Protein AF-A0A2E8WP45-F1 (afdb_monomer)

Sequence (157 aa):
MTPAIELLNQLGHSYDLRTFDHPANERNYAQAAATALNIPADQIFKTLLWRLNTGVQIVAIAAASEAINPKALAKLAAAKKAELLDAKKAESTTGYLIGGISPLAQKQRLPTFVSETVIRHSMIYVSAGRRGIEIGLEPNLLLELTEATLGAFTNPI

Secondary structure (DSSP, 8-state):
--HHHHHHHHHT---EEEE----TT---HHHHHHHHHT--TTTEEEEEEEEETTS-EEEEEEETTEEE-HHHHHHHTT-S-EEEPPHHHHHHHHSS-TT---SSS-SS---EEEEGGGGG-S-EEEEEEETTEEEEE-HHHHHHHHTPEEE--EEE-

Foldseek 3Di:
DALLVVVCVVVVHDWDKFFFDQDPPDQLLLVSCCVGVVHPQQQEKEWFWKAFPVRAIEIEIGGSQKDFAQCLVQVLVVGRGIGTDDQVVLCVQFVAHRSQRFLAPGPDQGAYEYEQSLQVDQWHWYHSRDRRMIIIDGSVVSCVRNVYDYDHGIDGD

Structure (mmCIF, N/CA/C/O backbone):
data_AF-A0A2E8WP45-F1
#
_entry.id   AF-A0A2E8WP45-F1
#
loop_
_atom_site.group_PDB
_atom_site.id
_atom_site.type_symbol
_atom_site.label_atom_id
_atom_site.label_alt_id
_atom_site.label_comp_id
_atom_site.label_asym_id
_atom_site.label_entity_id
_atom_site.label_seq_id
_atom_site.pdbx_PDB_ins_code
_atom_site.Cartn_x
_atom_site.Cartn_y
_atom_site.Cartn_z
_atom_site.occupancy
_atom_site.B_iso_or_equiv
_atom_site.auth_seq_id
_atom_site.auth_comp_id
_atom_site.auth_asym_id
_atom_site.auth_atom_id
_atom_site.pdbx_PDB_model_num
A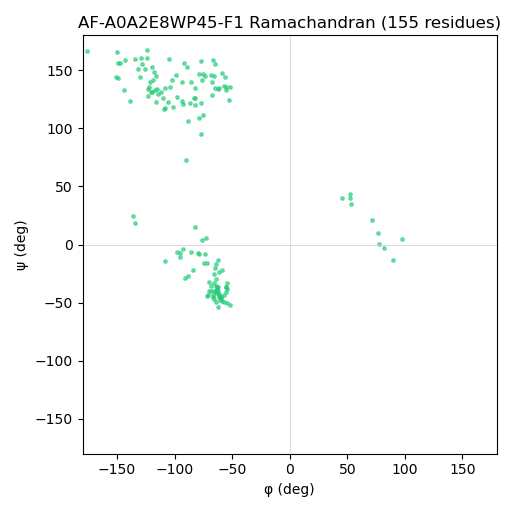TOM 1 N N . MET A 1 1 ? 9.296 -15.393 -9.377 1.00 82.44 1 MET A N 1
ATOM 2 C CA . MET A 1 1 ? 8.401 -14.242 -9.612 1.00 82.44 1 MET A CA 1
ATOM 3 C C . MET A 1 1 ? 7.735 -13.922 -8.271 1.00 82.44 1 MET A C 1
ATOM 5 O O . MET A 1 1 ? 7.905 -14.722 -7.359 1.00 82.44 1 MET A O 1
ATOM 9 N N . THR A 1 2 ? 7.146 -12.748 -8.049 1.00 97.06 2 THR A N 1
ATOM 10 C CA . THR A 1 2 ? 6.483 -12.447 -6.760 1.00 97.06 2 THR A CA 1
ATOM 11 C C . THR A 1 2 ? 4.997 -12.823 -6.825 1.00 97.06 2 THR A C 1
ATOM 13 O O . THR A 1 2 ? 4.439 -12.791 -7.924 1.00 97.06 2 THR A O 1
ATOM 16 N N . PRO A 1 3 ? 4.324 -13.100 -5.689 1.00 98.06 3 PRO A N 1
ATOM 17 C CA . PRO A 1 3 ? 2.893 -13.422 -5.687 1.00 98.06 3 PRO A CA 1
ATOM 18 C C . PRO A 1 3 ? 2.011 -12.349 -6.348 1.00 98.06 3 PRO A C 1
ATOM 20 O O . PRO A 1 3 ? 1.061 -12.682 -7.048 1.00 98.06 3 PRO A O 1
ATOM 23 N N . ALA A 1 4 ? 2.345 -11.062 -6.192 1.00 98.19 4 ALA A N 1
ATOM 24 C CA . ALA A 1 4 ? 1.629 -9.965 -6.850 1.00 98.19 4 ALA A CA 1
ATOM 25 C C . ALA A 1 4 ? 1.702 -10.044 -8.384 1.00 98.19 4 ALA A C 1
ATOM 27 O O . ALA A 1 4 ? 0.691 -9.893 -9.065 1.00 98.19 4 ALA A O 1
ATOM 28 N N . ILE A 1 5 ? 2.892 -10.317 -8.927 1.00 98.19 5 ILE A N 1
ATOM 29 C CA . ILE A 1 5 ? 3.092 -10.474 -10.371 1.00 98.19 5 ILE A CA 1
ATOM 30 C C . ILE A 1 5 ? 2.398 -11.752 -10.870 1.00 98.19 5 ILE A C 1
ATOM 32 O O . ILE A 1 5 ? 1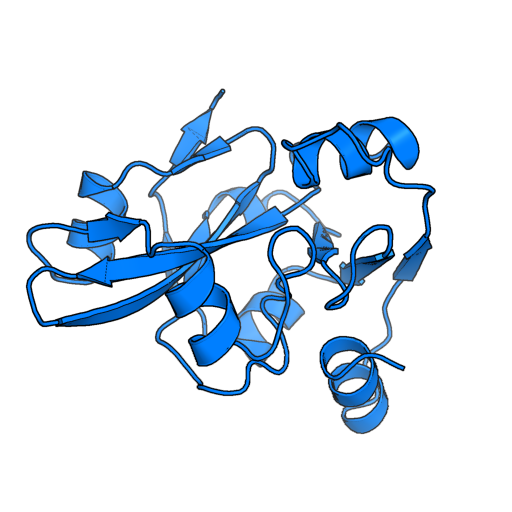.801 -11.763 -11.944 1.00 98.19 5 ILE A O 1
ATOM 36 N N . GLU A 1 6 ? 2.464 -12.840 -10.103 1.00 98.19 6 GLU A N 1
ATOM 37 C CA . GLU A 1 6 ? 1.791 -14.101 -10.436 1.00 98.19 6 GLU A CA 1
ATOM 38 C C . GLU A 1 6 ? 0.270 -13.932 -10.511 1.00 98.19 6 GLU A C 1
ATOM 40 O O . GLU A 1 6 ? -0.328 -14.406 -11.475 1.00 98.19 6 GLU A O 1
ATOM 45 N N . LEU A 1 7 ? -0.337 -13.189 -9.578 1.00 98.19 7 LEU A N 1
ATOM 46 C CA . LEU A 1 7 ? -1.767 -12.868 -9.601 1.00 98.19 7 LEU A CA 1
ATOM 47 C C . LEU A 1 7 ? -2.173 -12.151 -10.896 1.00 98.19 7 LEU A C 1
ATOM 49 O O . LEU A 1 7 ? -3.132 -12.557 -11.548 1.00 98.19 7 LEU A O 1
ATOM 53 N N . LEU A 1 8 ? -1.441 -11.107 -11.293 1.00 98.12 8 LEU A N 1
ATOM 54 C CA . LEU A 1 8 ? -1.769 -10.343 -12.504 1.00 98.12 8 LEU A CA 1
ATOM 55 C C . LEU A 1 8 ? -1.645 -11.194 -13.772 1.00 98.12 8 LEU A C 1
ATOM 57 O O . LEU A 1 8 ? -2.514 -11.128 -14.639 1.00 98.12 8 LEU A O 1
ATOM 61 N N . ASN A 1 9 ? -0.616 -12.043 -13.845 1.00 97.88 9 ASN A N 1
ATOM 62 C CA . ASN A 1 9 ? -0.450 -12.983 -14.953 1.00 97.88 9 ASN A CA 1
ATOM 63 C C . ASN A 1 9 ? -1.579 -14.019 -15.010 1.00 97.88 9 ASN A C 1
ATOM 65 O O . ASN A 1 9 ? -2.079 -14.313 -16.092 1.00 97.88 9 ASN A O 1
ATOM 69 N N . GLN A 1 10 ? -2.003 -14.557 -13.862 1.00 97.81 10 GLN A N 1
ATOM 70 C CA . GLN A 1 10 ? -3.113 -15.515 -13.783 1.00 97.81 10 GLN A CA 1
ATOM 71 C C . GLN A 1 10 ? -4.443 -14.910 -14.243 1.00 97.81 10 GLN A C 1
ATOM 73 O O . GLN A 1 10 ? -5.241 -15.601 -14.871 1.00 97.81 10 GLN A O 1
ATOM 78 N N . LEU A 1 11 ? -4.671 -13.630 -13.947 1.00 97.50 11 LEU A N 1
ATOM 79 C CA . LEU A 1 11 ? -5.880 -12.904 -14.340 1.00 97.50 11 LEU A CA 1
ATOM 80 C C . LEU A 1 11 ? -5.798 -12.301 -15.754 1.00 97.50 11 LEU A C 1
ATOM 82 O O . LEU A 1 11 ? -6.789 -11.778 -16.252 1.00 97.50 11 LEU A O 1
ATOM 86 N N . GLY A 1 12 ? -4.638 -12.375 -16.417 1.00 97.12 12 GLY A N 1
ATOM 87 C CA . GLY A 1 12 ? -4.446 -11.848 -17.770 1.00 97.12 12 GLY A CA 1
ATOM 88 C C . GLY A 1 12 ? -4.428 -10.319 -17.855 1.00 97.12 12 GLY A C 1
ATOM 89 O O . GLY A 1 12 ? -4.656 -9.765 -18.930 1.00 97.12 12 GLY A O 1
ATOM 90 N N . HIS A 1 13 ? -4.157 -9.623 -16.747 1.00 96.94 13 HIS A N 1
ATOM 91 C CA . HIS A 1 13 ? -4.046 -8.166 -16.747 1.00 96.94 13 HIS A CA 1
ATOM 92 C C . HIS A 1 13 ? -2.655 -7.720 -17.197 1.00 96.94 13 HIS A C 1
ATOM 94 O O . HIS A 1 13 ? -1.637 -8.227 -16.728 1.00 96.94 13 HIS A O 1
ATOM 100 N N . SER A 1 14 ? -2.611 -6.725 -18.081 1.00 94.12 14 SER A N 1
ATOM 101 C CA . SER A 1 14 ? -1.365 -6.037 -18.420 1.00 94.12 14 SER A CA 1
ATOM 102 C C . SER A 1 14 ? -0.926 -5.115 -17.284 1.00 94.12 14 SER A C 1
ATOM 104 O O . SER A 1 14 ? -1.753 -4.498 -16.615 1.00 94.12 14 SER A O 1
ATOM 106 N N . TYR A 1 15 ? 0.384 -5.015 -17.088 1.00 97.81 15 TYR A N 1
ATOM 107 C CA . TYR A 1 15 ? 1.010 -4.127 -16.117 1.00 97.81 15 TYR A CA 1
ATOM 108 C C . TYR A 1 15 ? 2.384 -3.684 -16.625 1.00 97.81 15 TYR A C 1
ATOM 110 O O . TYR A 1 15 ? 3.014 -4.372 -17.430 1.00 97.81 15 TYR A O 1
ATOM 118 N N . ASP A 1 16 ? 2.857 -2.541 -16.141 1.00 98.06 16 ASP A N 1
ATOM 119 C CA . ASP A 1 16 ? 4.212 -2.051 -16.397 1.00 98.06 16 ASP A CA 1
ATOM 120 C C . ASP A 1 16 ? 5.134 -2.497 -15.258 1.00 98.06 16 ASP A C 1
ATOM 122 O O . ASP A 1 16 ? 4.853 -2.228 -14.094 1.00 98.06 16 ASP A O 1
ATOM 126 N N . LEU A 1 17 ? 6.226 -3.201 -15.551 1.00 97.88 17 LEU A N 1
ATOM 127 C CA . LEU A 1 17 ? 7.160 -3.647 -14.518 1.00 97.88 17 LEU A CA 1
ATOM 128 C C . LEU A 1 17 ? 8.381 -2.732 -14.491 1.00 97.88 17 LEU A C 1
ATOM 130 O O . LEU A 1 17 ? 9.153 -2.681 -15.448 1.00 97.88 17 LEU A O 1
ATOM 134 N N . ARG A 1 18 ? 8.597 -2.057 -13.362 1.00 97.94 18 ARG A N 1
ATOM 135 C CA . ARG A 1 18 ? 9.737 -1.158 -13.166 1.00 97.94 18 ARG A CA 1
ATOM 136 C C . ARG A 1 18 ? 10.694 -1.729 -12.141 1.00 97.94 18 ARG A C 1
ATOM 138 O O . ARG A 1 18 ? 10.282 -2.122 -11.055 1.00 97.94 18 ARG A O 1
ATOM 145 N N . THR A 1 19 ? 11.978 -1.751 -12.478 1.00 97.06 19 THR A N 1
ATOM 146 C CA . THR A 1 19 ? 13.042 -2.236 -11.595 1.00 97.06 19 THR A CA 1
ATOM 147 C C . THR A 1 19 ? 14.071 -1.148 -11.345 1.00 97.06 19 THR A C 1
ATOM 149 O O . THR A 1 19 ? 14.448 -0.441 -12.278 1.00 97.06 19 THR A O 1
ATOM 152 N N . PHE A 1 20 ? 14.556 -1.047 -10.114 1.00 94.62 20 PHE A N 1
ATOM 153 C CA . PHE A 1 20 ? 15.602 -0.114 -9.717 1.00 94.62 20 PHE A CA 1
ATOM 154 C C . PHE A 1 20 ? 16.473 -0.701 -8.606 1.00 94.62 20 PHE A C 1
ATOM 156 O O . PHE A 1 20 ? 16.030 -1.548 -7.826 1.00 94.62 20 PHE A O 1
ATOM 163 N N . ASP A 1 21 ? 17.703 -0.208 -8.503 1.00 91.00 21 ASP A N 1
ATOM 164 C CA . ASP A 1 21 ? 18.597 -0.563 -7.408 1.00 91.00 21 ASP A CA 1
ATOM 165 C C . ASP A 1 21 ? 18.225 0.237 -6.157 1.00 91.00 21 ASP A C 1
ATOM 167 O O . ASP A 1 21 ? 18.430 1.449 -6.082 1.00 91.00 21 ASP A O 1
ATOM 171 N N . HIS A 1 22 ? 17.655 -0.443 -5.160 1.00 84.00 22 HIS A N 1
ATOM 172 C CA . HIS A 1 22 ? 17.314 0.181 -3.881 1.00 84.00 22 HIS A CA 1
ATOM 173 C C . HIS A 1 22 ? 18.549 0.247 -2.964 1.00 84.00 22 HIS A C 1
ATOM 175 O O . HIS A 1 22 ? 19.074 -0.810 -2.592 1.00 84.00 22 HIS A O 1
ATOM 181 N N . PRO A 1 23 ? 19.001 1.440 -2.529 1.00 80.56 23 PRO A N 1
ATOM 182 C CA . PRO A 1 23 ? 20.144 1.564 -1.628 1.00 80.56 23 PRO A CA 1
ATOM 183 C C . PRO A 1 23 ? 19.892 0.870 -0.283 1.00 80.56 23 PRO A C 1
ATOM 185 O O . PRO A 1 23 ? 18.852 1.060 0.347 1.00 80.56 23 PRO A O 1
ATOM 188 N N . ALA A 1 24 ? 20.865 0.099 0.210 1.00 77.06 24 ALA A N 1
ATOM 189 C CA . ALA A 1 24 ? 20.703 -0.707 1.428 1.00 77.06 24 ALA A CA 1
ATOM 190 C C . ALA A 1 24 ? 20.406 0.115 2.704 1.00 77.06 24 ALA A C 1
ATOM 192 O O . ALA A 1 24 ? 19.840 -0.414 3.662 1.00 77.06 24 ALA A O 1
ATOM 193 N N . ASN A 1 25 ? 20.790 1.393 2.729 1.00 82.75 25 ASN A N 1
ATOM 194 C CA . ASN A 1 25 ? 20.605 2.313 3.853 1.00 82.75 25 ASN A CA 1
ATOM 195 C C . ASN A 1 25 ? 19.342 3.188 3.750 1.00 82.75 25 ASN A C 1
ATOM 197 O O . ASN A 1 25 ? 19.013 3.866 4.723 1.00 82.75 25 ASN A O 1
ATOM 201 N N . GLU A 1 26 ? 18.623 3.161 2.626 1.00 85.94 26 GLU A N 1
ATOM 202 C CA . GLU A 1 26 ? 17.419 3.967 2.425 1.00 85.94 26 GLU A CA 1
ATOM 203 C C . GLU A 1 26 ? 16.190 3.274 3.032 1.00 85.94 26 GLU A C 1
ATOM 205 O O . GLU A 1 26 ? 15.893 2.113 2.735 1.00 85.94 26 GLU A O 1
ATOM 210 N N . ARG A 1 27 ? 15.473 3.991 3.903 1.00 84.62 27 ARG A N 1
ATOM 211 C CA . ARG A 1 27 ? 14.302 3.480 4.639 1.00 84.62 27 ARG A CA 1
ATOM 212 C C . ARG A 1 27 ? 12.986 4.072 4.143 1.00 84.62 27 ARG A C 1
ATOM 214 O O . ARG A 1 27 ? 11.930 3.525 4.460 1.00 84.62 27 ARG A O 1
ATOM 221 N N . ASN A 1 28 ? 13.027 5.146 3.356 1.00 88.00 28 ASN A N 1
ATOM 222 C CA . ASN A 1 28 ? 11.873 5.690 2.657 1.00 88.00 28 ASN A CA 1
ATOM 223 C C . ASN A 1 28 ? 11.747 5.048 1.267 1.00 88.00 28 ASN A C 1
ATOM 225 O O . ASN A 1 28 ? 12.031 5.660 0.243 1.00 88.00 28 ASN A O 1
ATOM 229 N N . TYR A 1 29 ? 11.325 3.782 1.247 1.00 91.94 29 TYR A N 1
ATOM 230 C CA . TYR A 1 29 ? 11.283 2.949 0.039 1.00 91.94 29 TYR A CA 1
ATOM 231 C C . TYR A 1 29 ? 10.477 3.560 -1.112 1.00 91.94 29 TYR A C 1
ATOM 233 O O . TYR A 1 29 ? 10.913 3.515 -2.255 1.00 91.94 29 TYR A O 1
ATOM 241 N N . ALA A 1 30 ? 9.331 4.172 -0.811 1.00 92.25 30 ALA A N 1
ATOM 242 C CA . ALA A 1 30 ? 8.478 4.768 -1.834 1.00 92.25 30 ALA A CA 1
ATOM 243 C C . ALA A 1 30 ? 9.118 6.023 -2.454 1.00 92.25 30 ALA A C 1
ATOM 245 O O . ALA A 1 30 ? 9.093 6.197 -3.669 1.00 92.25 30 ALA A O 1
ATOM 246 N N . GLN A 1 31 ? 9.762 6.866 -1.638 1.00 92.75 31 GLN A N 1
ATOM 247 C CA . GLN A 1 31 ? 10.509 8.015 -2.153 1.00 92.75 31 GLN A CA 1
ATOM 248 C C . GLN A 1 31 ? 11.760 7.581 -2.927 1.00 92.75 31 GLN A C 1
ATOM 250 O O . GLN A 1 31 ? 12.106 8.196 -3.931 1.00 92.75 31 GLN A O 1
ATOM 255 N N . ALA A 1 32 ? 12.422 6.509 -2.484 1.00 94.00 32 ALA A N 1
ATOM 256 C CA . ALA A 1 32 ? 13.554 5.921 -3.189 1.00 94.00 32 ALA A CA 1
ATOM 257 C C . ALA A 1 32 ? 13.152 5.440 -4.588 1.00 94.00 32 ALA A C 1
ATOM 259 O O . ALA A 1 32 ? 13.845 5.751 -5.554 1.00 94.00 32 ALA A O 1
ATOM 260 N N . ALA A 1 33 ? 12.009 4.753 -4.700 1.00 95.81 33 ALA A N 1
ATOM 261 C CA . ALA A 1 33 ? 11.446 4.321 -5.976 1.00 95.81 33 ALA A CA 1
ATOM 262 C C . ALA A 1 33 ? 11.137 5.513 -6.889 1.00 95.81 33 ALA A C 1
ATOM 264 O O . ALA A 1 33 ? 11.561 5.517 -8.042 1.00 95.81 33 ALA A O 1
ATOM 265 N N . ALA A 1 34 ? 10.468 6.548 -6.364 1.00 96.31 34 ALA A N 1
ATOM 266 C CA . ALA A 1 34 ? 10.153 7.766 -7.112 1.00 96.31 34 ALA A CA 1
ATOM 267 C C . ALA A 1 34 ? 11.415 8.399 -7.724 1.00 96.31 34 ALA A C 1
ATOM 269 O O . ALA A 1 34 ? 11.479 8.639 -8.930 1.00 96.31 34 ALA A O 1
ATOM 270 N N . THR A 1 35 ? 12.455 8.593 -6.907 1.00 95.44 35 THR A N 1
ATOM 271 C CA . THR A 1 35 ? 13.733 9.165 -7.347 1.00 95.44 35 THR A CA 1
ATOM 272 C C . THR A 1 35 ? 14.445 8.268 -8.359 1.00 95.44 35 THR A C 1
ATOM 274 O O . THR A 1 35 ? 14.866 8.744 -9.409 1.00 95.44 35 THR A O 1
ATOM 277 N N . ALA A 1 36 ? 14.585 6.973 -8.064 1.00 96.06 36 ALA A N 1
ATOM 278 C CA . ALA A 1 36 ? 15.369 6.056 -8.889 1.00 96.06 36 ALA A CA 1
ATOM 279 C C . ALA A 1 36 ? 14.717 5.767 -10.249 1.00 96.06 36 ALA A C 1
ATOM 281 O O . ALA A 1 36 ? 15.418 5.567 -11.239 1.00 96.06 36 ALA A O 1
ATOM 282 N N . LEU A 1 37 ? 13.384 5.759 -10.304 1.00 96.44 37 LEU A N 1
ATOM 283 C CA . LEU A 1 37 ? 12.619 5.503 -11.525 1.00 96.44 37 LEU A CA 1
ATOM 284 C C . LEU A 1 37 ? 12.252 6.781 -12.289 1.00 96.44 37 LEU A C 1
ATOM 286 O O . LEU A 1 37 ? 11.676 6.682 -13.371 1.00 96.44 37 LEU A O 1
ATOM 290 N N . ASN A 1 38 ? 12.574 7.962 -11.747 1.00 97.12 38 ASN A N 1
ATOM 291 C CA . ASN A 1 38 ? 12.133 9.258 -12.266 1.00 97.12 38 ASN A CA 1
ATOM 292 C C . ASN A 1 38 ? 10.602 9.318 -12.452 1.00 97.12 38 ASN A C 1
ATOM 294 O O . ASN A 1 38 ? 10.091 9.779 -13.474 1.00 97.12 38 ASN A O 1
ATOM 298 N N . ILE A 1 39 ? 9.874 8.804 -11.458 1.00 97.62 39 ILE A N 1
ATOM 299 C CA . ILE A 1 39 ? 8.412 8.808 -11.407 1.00 97.62 39 ILE A CA 1
ATOM 300 C C . ILE A 1 39 ? 7.980 9.815 -10.336 1.00 97.62 39 ILE A C 1
ATOM 302 O O . ILE A 1 39 ? 8.539 9.802 -9.235 1.00 97.62 39 ILE A O 1
ATOM 306 N N . PRO A 1 40 ? 6.990 10.681 -10.613 1.00 98.06 40 PRO A N 1
ATOM 307 C CA . PRO A 1 40 ? 6.436 11.579 -9.608 1.00 98.06 40 PRO A CA 1
ATOM 308 C C . PRO A 1 40 ? 6.014 10.842 -8.327 1.00 98.06 40 PRO A C 1
ATOM 310 O O . PRO A 1 40 ? 5.383 9.788 -8.372 1.00 98.06 40 PRO A O 1
ATOM 313 N N . ALA A 1 41 ? 6.358 11.393 -7.161 1.00 97.75 41 ALA A N 1
ATOM 314 C CA . ALA A 1 41 ? 6.078 10.754 -5.870 1.00 97.75 41 ALA A CA 1
ATOM 315 C C . ALA A 1 41 ? 4.572 10.617 -5.567 1.00 97.75 41 ALA A C 1
ATOM 317 O O . ALA A 1 41 ? 4.182 9.784 -4.750 1.00 97.75 41 ALA A O 1
ATOM 318 N N . ASP A 1 42 ? 3.724 11.408 -6.225 1.00 98.19 42 ASP A N 1
ATOM 319 C CA . ASP A 1 42 ? 2.268 11.271 -6.176 1.00 98.19 42 ASP A CA 1
ATOM 320 C C . ASP A 1 42 ? 1.743 10.070 -6.988 1.00 98.19 42 ASP A C 1
ATOM 322 O O . ASP A 1 42 ? 0.640 9.610 -6.724 1.00 98.19 42 ASP A O 1
ATOM 326 N N . GLN A 1 43 ? 2.546 9.494 -7.891 1.00 98.56 43 GLN A N 1
ATOM 327 C CA . GLN A 1 43 ? 2.223 8.269 -8.635 1.00 98.56 43 GLN A CA 1
ATOM 328 C C . GLN A 1 43 ? 2.779 6.986 -7.999 1.00 98.56 43 GLN A C 1
ATOM 330 O O . GLN A 1 43 ? 2.386 5.897 -8.413 1.00 98.56 43 GLN A O 1
ATOM 335 N N . ILE A 1 44 ? 3.666 7.071 -7.001 1.00 98.50 44 ILE A N 1
ATOM 336 C CA . ILE A 1 44 ? 4.135 5.903 -6.237 1.00 98.50 44 ILE A CA 1
ATOM 337 C C . ILE A 1 44 ? 3.250 5.727 -5.002 1.00 98.50 44 ILE A C 1
ATOM 339 O O . ILE A 1 44 ? 3.210 6.604 -4.149 1.00 98.50 44 ILE A O 1
ATOM 343 N N . PHE A 1 45 ? 2.591 4.583 -4.846 1.00 98.62 45 PHE A N 1
ATOM 344 C CA . PHE A 1 45 ? 1.669 4.301 -3.748 1.00 98.62 45 PHE A CA 1
ATOM 345 C C . PHE A 1 45 ? 2.253 3.270 -2.776 1.00 98.62 45 PHE A C 1
ATOM 347 O O . PHE A 1 45 ? 2.488 2.104 -3.103 1.00 98.62 45 PHE A O 1
ATOM 354 N N . LYS A 1 46 ? 2.469 3.700 -1.529 1.00 97.88 46 LYS A N 1
ATOM 355 C CA . LYS A 1 46 ? 2.979 2.860 -0.438 1.00 97.88 46 LYS A CA 1
ATOM 356 C C . LYS A 1 46 ? 1.846 2.113 0.255 1.00 97.88 46 LYS A C 1
ATOM 358 O O . LYS A 1 46 ? 0.792 2.680 0.531 1.00 97.88 46 LYS A O 1
ATOM 363 N N . THR A 1 47 ? 2.107 0.853 0.594 1.00 98.50 47 THR A N 1
ATOM 364 C CA . THR A 1 47 ? 1.167 -0.028 1.300 1.00 98.50 47 THR A CA 1
ATOM 365 C C . THR A 1 47 ? 1.600 -0.199 2.751 1.00 98.50 47 THR A C 1
ATOM 367 O O . THR A 1 47 ? 2.718 -0.638 3.023 1.00 98.50 47 THR A O 1
ATOM 370 N N . LEU A 1 48 ? 0.722 0.149 3.693 1.00 98.19 48 LEU A N 1
ATOM 371 C CA . LEU A 1 48 ? 0.987 0.103 5.131 1.00 98.19 48 LEU A CA 1
ATOM 372 C C . LEU A 1 48 ? -0.133 -0.636 5.862 1.00 98.19 48 LEU A C 1
ATOM 374 O O . LEU A 1 48 ? -1.302 -0.511 5.507 1.00 98.19 48 LEU A O 1
ATOM 378 N N . LEU A 1 49 ? 0.213 -1.380 6.913 1.00 98.50 49 LEU A N 1
ATOM 379 C CA . LEU A 1 49 ? -0.764 -2.102 7.723 1.00 98.50 49 LEU A CA 1
ATOM 380 C C . LEU A 1 49 ? -1.031 -1.365 9.027 1.00 98.50 49 LEU A C 1
ATOM 382 O O . LEU A 1 49 ? -0.115 -0.835 9.654 1.00 98.50 49 LEU A O 1
ATOM 386 N N . TRP A 1 50 ? -2.288 -1.379 9.453 1.00 98.69 50 TRP A N 1
ATOM 387 C CA . TRP A 1 50 ? -2.750 -0.715 10.664 1.00 98.69 50 TRP A CA 1
ATOM 388 C C . TRP A 1 50 ? -3.610 -1.657 11.497 1.00 98.69 50 TRP A C 1
ATOM 390 O O . TRP A 1 50 ? -4.275 -2.544 10.968 1.00 98.69 50 TRP A O 1
ATOM 400 N N . ARG A 1 51 ? -3.609 -1.465 12.814 1.00 98.56 51 ARG A N 1
ATOM 401 C CA . ARG A 1 51 ? -4.511 -2.123 13.757 1.00 98.56 51 ARG A CA 1
ATOM 402 C C . ARG A 1 51 ? -5.492 -1.099 14.295 1.00 98.56 51 ARG A C 1
ATOM 404 O O . ARG A 1 51 ? -5.095 -0.069 14.837 1.00 98.56 51 ARG A O 1
ATOM 411 N N . LEU A 1 52 ? -6.773 -1.406 14.174 1.00 98.62 52 LEU A N 1
ATOM 412 C CA . LEU A 1 52 ? -7.846 -0.632 14.775 1.00 98.62 52 LEU A CA 1
ATOM 413 C C . LEU A 1 52 ? -7.950 -0.936 16.272 1.00 98.62 52 LEU A C 1
ATOM 415 O O . LEU A 1 52 ? -7.571 -2.015 16.730 1.00 98.62 52 LEU A O 1
ATOM 419 N N . ASN A 1 53 ? -8.542 -0.028 17.049 1.00 97.81 53 ASN A N 1
ATOM 420 C CA . ASN A 1 53 ? -8.814 -0.274 18.472 1.00 97.81 53 ASN A CA 1
ATOM 421 C C . ASN A 1 53 ? -9.770 -1.455 18.729 1.00 97.81 53 ASN A C 1
ATOM 423 O O . ASN A 1 53 ? -9.895 -1.891 19.867 1.00 97.81 53 ASN A O 1
ATOM 427 N N . THR A 1 54 ? -10.455 -1.951 17.698 1.00 96.75 54 THR A N 1
ATOM 428 C CA . THR A 1 54 ? -11.282 -3.166 17.741 1.00 96.75 54 THR A CA 1
ATOM 429 C C . THR A 1 54 ? -10.457 -4.454 17.631 1.00 96.75 54 THR A C 1
ATOM 431 O O . THR A 1 54 ? -11.007 -5.540 17.763 1.00 96.75 54 THR A O 1
ATOM 434 N N . GLY A 1 55 ? -9.149 -4.354 17.366 1.00 96.81 55 GLY A N 1
ATOM 435 C CA . GLY A 1 55 ? -8.255 -5.485 17.100 1.00 96.81 55 GLY A CA 1
ATOM 436 C C . GLY A 1 55 ? -8.157 -5.871 15.621 1.00 96.81 55 GLY A C 1
ATOM 437 O O . GLY A 1 55 ? -7.225 -6.583 15.247 1.00 96.81 55 GLY A O 1
ATOM 438 N N . VAL A 1 56 ? -9.057 -5.362 14.773 1.00 98.00 56 VAL A N 1
ATOM 439 C CA . VAL A 1 56 ? -9.057 -5.608 13.323 1.00 98.00 56 VAL A CA 1
ATOM 440 C C . VAL A 1 56 ? -7.803 -5.011 12.682 1.00 98.00 56 VAL A C 1
ATOM 442 O O . VAL A 1 56 ? -7.428 -3.875 12.975 1.00 98.00 56 VAL A O 1
ATOM 445 N N . GLN A 1 57 ? -7.159 -5.779 11.803 1.00 98.56 57 GLN A N 1
ATOM 446 C CA . GLN A 1 57 ? -6.054 -5.306 10.970 1.00 98.56 57 GLN A CA 1
ATOM 447 C C . GLN A 1 57 ? -6.588 -4.845 9.617 1.00 98.56 57 GLN A C 1
ATOM 449 O O . GLN A 1 57 ? -7.471 -5.490 9.058 1.00 98.56 57 GLN A O 1
ATOM 454 N N . ILE A 1 58 ? -6.051 -3.745 9.101 1.00 98.81 58 ILE A N 1
ATOM 455 C CA . ILE A 1 58 ? -6.439 -3.155 7.819 1.00 98.81 58 ILE A CA 1
ATOM 456 C C . ILE A 1 58 ? -5.197 -2.783 7.009 1.00 98.81 58 ILE A C 1
ATOM 458 O O . ILE A 1 58 ? -4.111 -2.595 7.568 1.00 98.81 58 ILE A O 1
ATOM 462 N N . VAL A 1 59 ? -5.373 -2.634 5.701 1.00 98.88 59 VAL A N 1
ATOM 463 C CA . VAL A 1 59 ? -4.370 -2.086 4.784 1.00 98.88 59 VAL A CA 1
ATOM 464 C C . VAL A 1 59 ? -4.762 -0.655 4.436 1.00 98.88 59 VAL A C 1
ATOM 466 O O . VAL A 1 59 ? -5.924 -0.378 4.154 1.00 98.88 59 VAL A O 1
ATOM 469 N N . ALA A 1 60 ? -3.794 0.253 4.443 1.00 98.81 60 ALA A N 1
ATOM 470 C CA . ALA A 1 60 ? -3.948 1.611 3.948 1.00 98.81 60 ALA A CA 1
ATOM 471 C C . ALA A 1 60 ? -2.905 1.878 2.858 1.00 98.81 60 ALA A C 1
ATOM 473 O O . ALA A 1 60 ? -1.707 1.658 3.065 1.00 98.81 60 ALA A O 1
ATOM 474 N N . ILE A 1 61 ? -3.378 2.346 1.708 1.00 98.81 61 ILE A N 1
ATOM 475 C CA . ILE A 1 61 ? -2.587 2.617 0.511 1.00 98.81 61 ILE A CA 1
ATOM 476 C C . ILE A 1 61 ? -2.668 4.117 0.231 1.00 98.81 61 ILE A C 1
ATOM 478 O O . ILE A 1 61 ? -3.759 4.665 0.100 1.00 98.81 61 ILE A O 1
ATOM 482 N N . ALA A 1 62 ? -1.524 4.789 0.171 1.00 98.69 62 ALA A N 1
ATOM 483 C CA . ALA A 1 62 ? -1.433 6.238 -0.021 1.00 98.69 62 ALA A CA 1
ATOM 484 C C . ALA A 1 62 ? -0.231 6.584 -0.897 1.00 98.69 62 ALA A C 1
ATOM 486 O O . ALA A 1 62 ? 0.706 5.788 -0.977 1.00 98.69 62 ALA A O 1
ATOM 487 N N . ALA A 1 63 ? -0.222 7.759 -1.519 1.00 98.50 63 ALA A N 1
ATOM 488 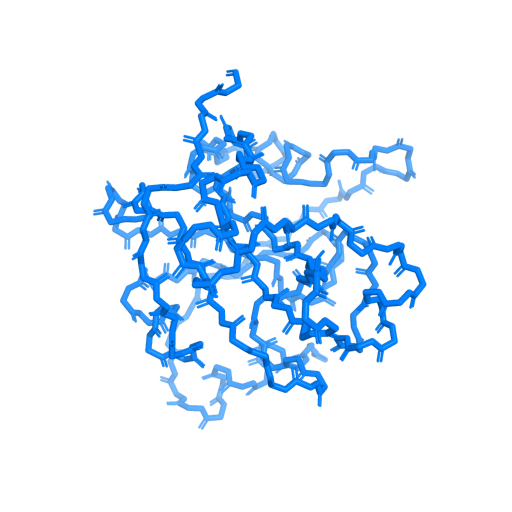C CA . ALA A 1 63 ? 0.911 8.172 -2.335 1.00 98.50 63 ALA A CA 1
ATOM 489 C C . ALA A 1 63 ? 2.178 8.398 -1.482 1.00 98.50 63 ALA A C 1
ATOM 491 O O . ALA A 1 63 ? 2.130 8.611 -0.262 1.00 98.50 63 ALA A O 1
ATOM 492 N N . ALA A 1 64 ? 3.356 8.345 -2.102 1.00 97.50 64 ALA A N 1
ATOM 493 C CA . ALA A 1 64 ? 4.628 8.547 -1.420 1.00 97.50 64 ALA A CA 1
ATOM 494 C C . ALA A 1 64 ? 4.718 9.974 -0.866 1.00 97.50 64 ALA A C 1
ATOM 496 O O . ALA A 1 64 ? 5.183 10.140 0.264 1.00 97.50 64 ALA A O 1
ATOM 497 N N . SER A 1 65 ? 4.158 10.940 -1.604 1.00 97.69 65 SER A N 1
ATOM 498 C CA . SER A 1 65 ? 3.995 12.358 -1.251 1.00 97.69 65 SER A CA 1
ATOM 499 C C . SER A 1 65 ? 2.917 12.648 -0.194 1.00 97.69 65 SER A C 1
ATOM 501 O O . SER A 1 65 ? 2.646 13.808 0.106 1.00 97.69 65 SER A O 1
ATOM 503 N N . GLU A 1 66 ? 2.297 11.622 0.394 1.00 97.88 66 GLU A N 1
ATOM 504 C CA . GLU A 1 66 ? 1.224 11.772 1.376 1.00 97.88 66 GLU A CA 1
ATOM 505 C C . GLU A 1 66 ? 1.572 11.167 2.739 1.00 97.88 66 GLU A C 1
ATOM 507 O O . GLU A 1 66 ? 2.140 10.077 2.852 1.00 97.88 66 GLU A O 1
ATOM 512 N N . ALA A 1 67 ? 1.156 11.833 3.811 1.00 97.94 67 ALA A N 1
ATOM 513 C CA . ALA A 1 67 ? 1.144 11.298 5.162 1.00 97.94 67 ALA A CA 1
ATOM 514 C C . ALA A 1 67 ? -0.262 10.791 5.500 1.00 97.94 67 ALA A C 1
ATOM 516 O O . ALA A 1 67 ? -1.242 11.529 5.407 1.00 97.94 67 ALA A O 1
ATOM 517 N N . ILE A 1 68 ? -0.370 9.537 5.944 1.00 98.50 68 ILE A N 1
ATOM 518 C CA . ILE A 1 68 ? -1.640 8.979 6.426 1.00 98.50 68 ILE A CA 1
ATOM 519 C C . ILE A 1 68 ? -2.035 9.677 7.730 1.00 98.50 68 ILE A C 1
ATOM 521 O O . ILE A 1 68 ? -1.254 9.717 8.680 1.00 98.50 68 ILE A O 1
ATOM 525 N N . ASN A 1 69 ? -3.267 10.178 7.792 1.00 98.62 69 ASN A N 1
ATOM 526 C CA . ASN A 1 69 ? -3.906 10.709 8.988 1.00 98.62 69 ASN A CA 1
ATOM 527 C C . ASN A 1 69 ? -4.612 9.563 9.745 1.00 98.62 69 ASN A C 1
ATOM 529 O O . ASN A 1 69 ? -5.691 9.126 9.331 1.00 98.62 69 ASN A O 1
ATOM 533 N N . PRO A 1 70 ? -4.077 9.095 10.892 1.00 98.44 70 PRO A N 1
ATOM 534 C CA . PRO A 1 70 ? -4.617 7.922 11.583 1.00 98.44 70 PRO A CA 1
ATOM 535 C C . PRO A 1 70 ? -6.042 8.121 12.105 1.00 98.44 70 PRO A C 1
ATOM 537 O O . PRO A 1 70 ? -6.807 7.164 12.202 1.00 98.44 70 PRO A O 1
ATOM 540 N N . LYS A 1 71 ? -6.417 9.362 12.449 1.00 98.50 71 LYS A N 1
ATOM 541 C CA . LYS A 1 71 ? -7.772 9.683 12.918 1.00 98.50 71 LYS A CA 1
ATOM 542 C C . LYS A 1 71 ? -8.777 9.594 11.773 1.00 98.50 71 LYS A C 1
ATOM 544 O O . LYS A 1 71 ? -9.856 9.038 11.960 1.00 98.50 71 LYS A O 1
ATOM 549 N N . ALA A 1 72 ? -8.419 10.120 10.601 1.00 98.69 72 ALA A N 1
ATOM 550 C CA . ALA A 1 72 ? -9.262 10.046 9.411 1.00 98.69 72 ALA A CA 1
ATOM 551 C C . ALA A 1 72 ? -9.405 8.599 8.916 1.00 98.69 72 ALA A C 1
ATOM 553 O O . ALA A 1 72 ? -10.525 8.155 8.680 1.00 98.69 72 ALA A O 1
ATOM 554 N N . LEU A 1 73 ? -8.305 7.836 8.879 1.00 98.81 73 LEU A N 1
ATOM 555 C CA . LEU A 1 73 ? -8.324 6.413 8.531 1.00 98.81 73 LEU A CA 1
ATOM 556 C C . LEU A 1 73 ? -9.197 5.603 9.500 1.00 98.81 73 LEU A C 1
ATOM 558 O O . LEU A 1 73 ? -10.035 4.820 9.064 1.00 98.81 73 LEU A O 1
ATOM 562 N N . ALA A 1 74 ? -9.054 5.820 10.813 1.00 98.69 74 ALA A N 1
ATOM 563 C CA . ALA A 1 74 ? -9.892 5.150 11.807 1.00 98.69 74 ALA A CA 1
ATOM 564 C C . ALA A 1 74 ? -11.378 5.472 11.608 1.00 98.69 74 ALA A C 1
ATOM 566 O O . ALA A 1 74 ? -12.199 4.560 11.619 1.00 98.69 74 ALA A O 1
ATOM 567 N N . LYS A 1 75 ? -11.717 6.748 11.378 1.00 98.50 75 LYS A N 1
ATOM 568 C CA . LYS A 1 75 ? -13.094 7.178 11.112 1.00 98.50 75 LYS A CA 1
ATOM 569 C C . LYS A 1 75 ? -13.661 6.504 9.860 1.00 98.50 75 LYS A C 1
ATOM 571 O O . LYS A 1 75 ? -14.789 6.021 9.910 1.00 98.50 75 LYS A O 1
ATOM 576 N N . LEU A 1 76 ? -12.886 6.454 8.774 1.00 98.38 76 LEU A N 1
ATOM 577 C CA . LEU A 1 76 ? -13.275 5.788 7.529 1.00 98.38 76 LEU A CA 1
ATOM 578 C C . LEU A 1 76 ? -13.498 4.283 7.739 1.00 98.38 76 LEU A C 1
ATOM 580 O O . LEU A 1 76 ? -14.444 3.719 7.205 1.00 98.38 76 LEU A O 1
ATOM 584 N N . ALA A 1 77 ? -12.689 3.659 8.595 1.00 98.25 77 ALA A N 1
ATOM 585 C CA . ALA A 1 77 ? -12.820 2.261 8.993 1.00 98.25 77 ALA A CA 1
ATOM 586 C C . ALA A 1 77 ? -13.852 2.013 10.119 1.00 98.25 77 ALA A C 1
ATOM 588 O O . ALA A 1 77 ? -13.822 0.958 10.752 1.00 98.25 77 ALA A O 1
ATOM 589 N N . ALA A 1 78 ? -14.733 2.980 10.410 1.00 97.94 78 ALA A N 1
ATOM 590 C CA . ALA A 1 78 ? -15.743 2.911 11.475 1.00 97.94 78 ALA A CA 1
ATOM 591 C C . ALA A 1 78 ? -15.175 2.557 12.872 1.00 97.94 78 ALA A C 1
ATOM 593 O O . ALA A 1 78 ? -15.817 1.895 13.689 1.00 97.94 78 ALA A O 1
ATOM 594 N N . ALA A 1 79 ? -13.963 3.029 13.165 1.00 98.44 79 ALA A N 1
ATOM 595 C CA . ALA A 1 79 ? -13.236 2.808 14.408 1.00 98.44 79 ALA A CA 1
ATOM 596 C C . ALA A 1 79 ? -12.835 4.130 15.085 1.00 98.44 79 ALA A C 1
ATOM 598 O O . ALA A 1 79 ? -12.911 5.218 14.515 1.00 98.44 79 ALA A O 1
ATOM 599 N N . LYS A 1 80 ? -12.391 4.045 16.345 1.00 98.06 80 LYS A N 1
ATOM 600 C CA . LYS A 1 80 ? -11.995 5.220 17.145 1.00 98.06 80 LYS A CA 1
ATOM 601 C C . LYS A 1 80 ? -10.509 5.550 17.018 1.00 98.06 80 LYS A C 1
ATOM 603 O O . LYS A 1 80 ? -10.123 6.702 17.196 1.00 98.06 80 LYS A O 1
ATOM 608 N N . LYS A 1 81 ? -9.667 4.547 16.758 1.00 98.38 81 LYS A N 1
ATOM 609 C CA . LYS A 1 81 ? -8.211 4.700 16.647 1.00 98.38 81 LYS A CA 1
ATOM 610 C C . LYS A 1 81 ? -7.648 3.685 15.658 1.00 98.38 81 LYS A C 1
ATOM 612 O O . LYS A 1 81 ? -8.101 2.543 15.645 1.00 98.38 81 LYS A O 1
ATOM 617 N N . ALA A 1 82 ? -6.640 4.105 14.900 1.00 98.62 82 ALA A N 1
ATOM 618 C CA . ALA A 1 82 ? -5.796 3.259 14.069 1.00 98.62 82 ALA A CA 1
ATOM 619 C C . ALA A 1 82 ? -4.334 3.464 14.491 1.00 98.62 82 ALA A C 1
ATOM 621 O O . ALA A 1 82 ? -3.888 4.598 14.676 1.00 98.62 82 ALA A O 1
ATOM 622 N N . GLU A 1 83 ? -3.601 2.371 14.660 1.00 98.56 83 GLU A N 1
ATOM 623 C CA . GLU A 1 83 ? -2.179 2.357 15.008 1.00 98.56 83 GLU A CA 1
ATOM 624 C C . GLU A 1 83 ? -1.403 1.604 13.933 1.00 98.56 83 GLU A C 1
ATOM 626 O O . GLU A 1 83 ? -1.843 0.541 13.499 1.00 98.56 83 GLU A O 1
ATOM 631 N N . LEU A 1 84 ? -0.261 2.136 13.499 1.00 98.25 84 LEU A N 1
ATOM 632 C CA . LEU A 1 84 ? 0.579 1.461 12.514 1.00 98.25 84 LEU A CA 1
ATOM 633 C C . LEU A 1 84 ? 1.063 0.118 13.087 1.00 98.25 84 LEU A C 1
ATOM 635 O O . LEU A 1 84 ? 1.493 0.054 14.241 1.00 98.25 84 LEU A O 1
ATOM 639 N N . LEU A 1 85 ? 0.981 -0.951 12.293 1.00 97.50 85 LEU A N 1
ATOM 640 C CA . LEU A 1 85 ? 1.534 -2.247 12.680 1.00 97.50 85 LEU A CA 1
ATOM 641 C C . LEU A 1 85 ? 3.056 -2.167 12.784 1.00 97.50 85 LEU A C 1
ATOM 643 O O . LEU A 1 85 ? 3.718 -1.505 11.984 1.00 97.50 85 LEU A O 1
ATOM 647 N N . ASP A 1 86 ? 3.620 -2.912 13.733 1.00 96.81 86 ASP A N 1
ATOM 648 C CA . ASP A 1 86 ? 5.057 -3.133 13.757 1.00 96.81 86 ASP A CA 1
ATOM 649 C C . ASP A 1 86 ? 5.509 -3.940 12.529 1.00 96.81 86 ASP A C 1
ATOM 651 O O . ASP A 1 86 ? 4.745 -4.712 11.940 1.00 96.81 86 ASP A O 1
ATOM 655 N N . ALA A 1 87 ? 6.780 -3.767 12.163 1.00 95.19 87 ALA A N 1
ATOM 656 C CA . ALA A 1 87 ? 7.379 -4.394 10.992 1.00 95.19 87 ALA A CA 1
ATOM 657 C C . ALA A 1 87 ? 7.168 -5.915 10.959 1.00 95.19 87 ALA A C 1
ATOM 659 O O . ALA A 1 87 ? 6.644 -6.439 9.982 1.00 95.19 87 ALA A O 1
ATOM 660 N N . LYS A 1 88 ? 7.505 -6.625 12.043 1.00 97.12 88 LYS A N 1
ATOM 661 C CA . LYS A 1 88 ? 7.422 -8.093 12.086 1.00 97.12 88 LYS A CA 1
ATOM 662 C C . LYS A 1 88 ? 5.985 -8.574 11.911 1.00 97.12 88 LYS A C 1
ATOM 664 O O . LYS A 1 88 ? 5.733 -9.561 11.216 1.00 97.12 88 LYS A O 1
ATOM 669 N N . LYS A 1 89 ? 5.022 -7.882 12.526 1.00 97.44 89 LYS A N 1
ATOM 670 C CA . LYS A 1 89 ? 3.611 -8.218 12.369 1.00 97.44 89 LYS A CA 1
ATOM 671 C C . LYS A 1 89 ? 3.141 -7.956 10.943 1.00 97.44 89 LYS A C 1
ATOM 673 O O . LYS A 1 89 ? 2.513 -8.844 10.378 1.00 97.44 89 LYS A O 1
ATOM 678 N N . ALA A 1 90 ? 3.491 -6.816 10.348 1.00 97.88 90 ALA A N 1
ATOM 679 C CA . ALA A 1 90 ? 3.162 -6.519 8.956 1.00 97.88 90 ALA A CA 1
ATOM 680 C C . ALA A 1 90 ? 3.714 -7.591 8.000 1.00 97.88 90 ALA A C 1
ATOM 682 O O . ALA A 1 90 ? 2.986 -8.081 7.138 1.00 97.88 90 ALA A O 1
ATOM 683 N N . GLU A 1 91 ? 4.958 -8.028 8.203 1.00 98.12 91 GLU A N 1
ATOM 684 C CA . GLU A 1 91 ? 5.574 -9.066 7.372 1.00 98.12 91 GLU A CA 1
ATOM 685 C C . GLU A 1 91 ? 4.879 -10.421 7.529 1.00 98.12 91 GLU A C 1
ATOM 687 O O . GLU A 1 91 ? 4.507 -11.059 6.547 1.00 98.12 91 GLU A O 1
ATOM 692 N N . SER A 1 92 ? 4.618 -10.848 8.768 1.00 97.88 92 SER A N 1
ATOM 693 C CA . SER A 1 92 ? 3.929 -12.121 9.025 1.00 97.88 92 SER A CA 1
ATOM 694 C C . SER A 1 92 ? 2.474 -12.141 8.536 1.00 97.88 92 SER A C 1
ATOM 696 O O . SER A 1 92 ? 1.990 -13.191 8.104 1.00 97.88 92 SER A O 1
ATOM 698 N N . THR A 1 93 ? 1.779 -10.999 8.588 1.00 97.69 93 THR A N 1
ATOM 699 C CA . THR A 1 93 ? 0.403 -10.854 8.100 1.00 97.69 93 THR A CA 1
ATOM 700 C C . THR A 1 93 ? 0.353 -10.886 6.572 1.00 97.69 93 THR A C 1
ATOM 702 O O . THR A 1 93 ? -0.489 -11.579 6.005 1.00 97.69 93 THR A O 1
ATOM 705 N N . THR A 1 94 ? 1.263 -10.175 5.901 1.00 98.25 94 THR A N 1
ATOM 706 C CA . THR A 1 94 ? 1.235 -10.028 4.437 1.00 98.25 94 THR A CA 1
ATOM 707 C C . THR A 1 94 ? 1.974 -11.125 3.685 1.00 98.25 94 THR A C 1
ATOM 709 O O . THR A 1 94 ? 1.632 -11.403 2.541 1.00 98.25 94 THR A O 1
ATOM 712 N N . GLY A 1 95 ? 2.979 -11.751 4.296 1.00 97.88 95 GLY A N 1
ATOM 713 C CA . GLY A 1 95 ? 3.931 -12.618 3.601 1.00 97.88 95 GLY A CA 1
ATOM 714 C C . GLY A 1 95 ? 5.011 -11.862 2.815 1.00 97.88 95 GLY A C 1
ATOM 715 O O . GLY A 1 95 ? 5.867 -12.504 2.211 1.00 97.88 95 GLY A O 1
ATOM 716 N N . TYR A 1 96 ? 5.005 -10.526 2.840 1.00 98.12 96 TYR A N 1
ATOM 717 C CA . TYR A 1 96 ? 6.016 -9.675 2.211 1.00 98.12 96 TYR A CA 1
ATOM 718 C C . TYR A 1 96 ? 6.966 -9.074 3.244 1.00 98.12 96 TYR A C 1
ATOM 720 O O . TYR A 1 96 ? 6.629 -8.972 4.416 1.00 98.12 96 TYR A O 1
ATOM 728 N N . LEU A 1 97 ? 8.147 -8.632 2.810 1.00 96.25 97 LEU A N 1
ATOM 729 C CA . LEU A 1 97 ? 9.100 -7.927 3.671 1.00 96.25 97 LEU A CA 1
ATOM 730 C C . LEU A 1 97 ? 8.855 -6.414 3.659 1.00 96.25 97 LEU A C 1
ATOM 732 O O . LEU A 1 97 ? 8.414 -5.856 2.651 1.00 96.25 97 LEU A O 1
ATOM 736 N N . ILE A 1 98 ? 9.216 -5.721 4.743 1.00 94.44 98 ILE A N 1
ATOM 737 C CA . ILE A 1 98 ? 9.164 -4.253 4.800 1.00 94.44 98 ILE A CA 1
ATOM 738 C C . ILE A 1 98 ? 9.964 -3.638 3.648 1.00 94.44 98 ILE A C 1
ATOM 740 O O . ILE A 1 98 ? 11.080 -4.065 3.340 1.00 94.44 98 ILE A O 1
ATOM 744 N N . GLY A 1 99 ? 9.382 -2.620 3.012 1.00 90.50 99 GLY A N 1
ATOM 745 C CA . GLY A 1 99 ? 9.920 -1.987 1.806 1.00 90.50 99 GLY A CA 1
ATOM 746 C C . GLY A 1 99 ? 9.606 -2.722 0.505 1.00 90.50 99 GLY A C 1
ATOM 747 O O . GLY A 1 99 ? 9.968 -2.243 -0.560 1.00 90.50 99 GLY A O 1
ATOM 748 N N . GLY A 1 100 ? 8.938 -3.872 0.586 1.00 95.38 100 GLY A N 1
ATOM 749 C CA . GLY A 1 100 ? 8.432 -4.620 -0.559 1.00 95.38 100 GLY A CA 1
ATOM 750 C C . GLY A 1 100 ? 7.013 -5.134 -0.334 1.00 95.38 100 GLY A C 1
ATOM 751 O O . GLY A 1 100 ? 6.658 -6.162 -0.892 1.00 95.38 100 GLY A O 1
ATOM 752 N N . ILE A 1 101 ? 6.222 -4.497 0.537 1.00 98.25 101 ILE A N 1
ATOM 753 C CA . ILE A 1 101 ? 4.841 -4.922 0.782 1.00 98.25 101 ILE A CA 1
ATOM 754 C C . ILE A 1 101 ? 3.986 -4.490 -0.404 1.00 98.25 101 ILE A C 1
ATOM 756 O O . ILE A 1 101 ? 3.747 -3.298 -0.597 1.00 98.25 101 ILE A O 1
ATOM 760 N N . SER A 1 102 ? 3.515 -5.470 -1.173 1.00 98.50 102 SER A N 1
ATOM 761 C CA . SER A 1 102 ? 2.523 -5.243 -2.220 1.00 98.50 102 SER A CA 1
ATOM 762 C C . SER A 1 102 ? 1.118 -5.129 -1.620 1.00 98.50 102 SER A C 1
ATOM 764 O O . SER A 1 102 ? 0.818 -5.827 -0.642 1.00 98.50 102 SER A O 1
ATOM 766 N N . PRO A 1 103 ? 0.222 -4.314 -2.203 1.00 98.38 103 PRO A N 1
ATOM 767 C CA . PRO A 1 103 ? -1.202 -4.391 -1.889 1.00 98.38 103 PRO A CA 1
ATOM 768 C C . PRO A 1 103 ? -1.862 -5.645 -2.481 1.00 98.38 103 PRO A C 1
ATOM 770 O O . PRO A 1 103 ? -2.946 -6.028 -2.050 1.00 98.38 103 PRO A O 1
ATOM 773 N N . LEU A 1 104 ? -1.207 -6.307 -3.439 1.00 98.50 104 LEU A N 1
ATOM 774 C CA . LEU A 1 104 ? -1.734 -7.464 -4.153 1.00 98.50 104 LEU A CA 1
ATOM 775 C C . LEU A 1 104 ? -1.203 -8.780 -3.576 1.00 98.50 104 LEU A C 1
ATOM 777 O O . LEU A 1 104 ? -0.047 -8.880 -3.156 1.00 98.50 104 LEU A O 1
ATOM 781 N N . ALA A 1 105 ? -2.046 -9.815 -3.610 1.00 97.94 105 ALA A N 1
ATOM 782 C CA . ALA A 1 105 ? -1.695 -11.188 -3.235 1.00 97.94 105 ALA A CA 1
ATOM 783 C C . ALA A 1 105 ? -1.046 -11.322 -1.838 1.00 97.94 105 ALA A C 1
ATOM 785 O O . ALA A 1 105 ? -0.096 -12.081 -1.645 1.00 97.94 105 ALA A O 1
ATOM 786 N N . GLN A 1 106 ? -1.543 -10.568 -0.852 1.00 98.12 106 GLN A N 1
ATOM 787 C CA . GLN A 1 106 ? -1.126 -10.731 0.541 1.00 98.12 106 GLN A CA 1
ATOM 788 C C . GLN A 1 106 ? -1.626 -12.069 1.105 1.00 98.12 106 GLN A C 1
ATOM 790 O O . GLN A 1 106 ? -2.732 -12.513 0.798 1.00 98.12 106 GLN A O 1
ATOM 795 N N . LYS A 1 107 ? -0.834 -12.688 1.988 1.00 97.56 107 LYS A N 1
ATOM 796 C CA . LYS A 1 107 ? -1.161 -13.967 2.643 1.00 97.56 107 LYS A CA 1
ATOM 797 C C . LYS A 1 107 ? -2.503 -13.935 3.382 1.00 97.56 107 LYS A C 1
ATOM 799 O O . LYS A 1 107 ? -3.200 -14.945 3.425 1.00 97.56 107 LYS A O 1
ATOM 804 N N . GLN A 1 108 ? -2.841 -12.803 3.995 1.00 96.56 108 GLN A N 1
ATOM 805 C CA . GLN A 1 108 ? -4.143 -12.564 4.609 1.00 96.56 108 GLN A CA 1
ATOM 806 C C . GLN A 1 108 ? -4.858 -11.456 3.850 1.00 96.56 108 GLN A C 1
ATOM 808 O O . GLN A 1 108 ? -4.301 -10.376 3.658 1.00 96.56 108 GLN A O 1
ATOM 813 N N . ARG A 1 109 ? -6.108 -11.711 3.462 1.00 95.50 109 ARG A N 1
ATOM 814 C CA . ARG A 1 109 ? -6.972 -10.683 2.892 1.00 95.50 109 ARG A CA 1
ATOM 815 C C . ARG A 1 109 ? -7.497 -9.791 4.012 1.00 95.50 109 ARG A C 1
ATOM 817 O O . ARG A 1 109 ? -8.136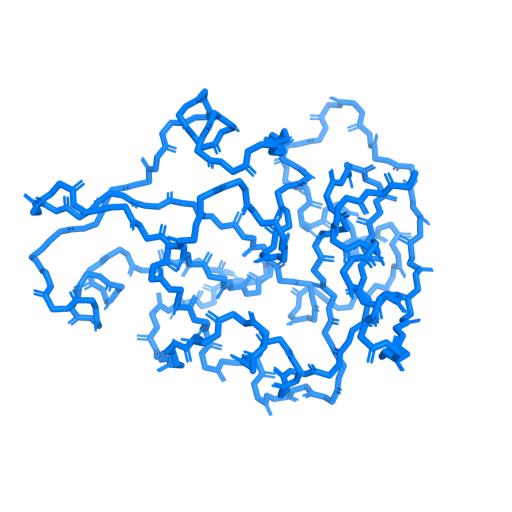 -10.283 4.939 1.00 95.50 109 ARG A O 1
ATOM 824 N N . LEU A 1 110 ? -7.218 -8.496 3.924 1.00 98.31 110 LEU A N 1
ATOM 825 C CA . LEU A 1 110 ? -7.608 -7.503 4.921 1.00 98.31 110 LEU A CA 1
ATOM 826 C C . LEU A 1 110 ? -8.512 -6.436 4.294 1.00 98.31 110 LEU A C 1
ATOM 828 O O . LEU A 1 110 ? -8.360 -6.148 3.104 1.00 98.31 110 LEU A O 1
ATOM 832 N N . PRO A 1 111 ? -9.398 -5.796 5.083 1.00 98.62 111 PRO A N 1
ATOM 833 C CA . PRO A 1 111 ? -10.066 -4.576 4.652 1.00 98.62 111 PRO A CA 1
ATOM 834 C C . PRO A 1 111 ? -9.025 -3.556 4.189 1.00 98.62 111 PRO A C 1
ATOM 836 O O . PRO A 1 111 ? -8.089 -3.236 4.930 1.00 98.62 111 PRO A O 1
ATOM 839 N N . THR A 1 112 ? -9.177 -3.085 2.956 1.00 98.88 112 THR A N 1
ATOM 840 C CA . THR A 1 112 ? -8.197 -2.226 2.294 1.00 98.88 112 THR A CA 1
ATOM 841 C C . THR A 1 112 ? -8.798 -0.856 2.037 1.00 98.88 112 THR A C 1
ATOM 843 O O . THR A 1 112 ? -9.924 -0.734 1.561 1.00 98.88 112 THR A O 1
ATOM 846 N N . PHE A 1 113 ? -8.035 0.180 2.362 1.00 98.88 113 PHE A N 1
ATOM 847 C CA . PHE A 1 113 ? -8.396 1.572 2.149 1.00 98.88 113 PHE A CA 1
ATOM 848 C C . PHE A 1 113 ? -7.370 2.216 1.227 1.00 98.88 113 PHE A C 1
ATOM 850 O O . PHE A 1 113 ? -6.167 2.096 1.461 1.00 98.88 113 PHE A O 1
ATOM 857 N N . VAL A 1 114 ? -7.838 2.907 0.192 1.00 98.88 114 VAL A N 1
ATOM 858 C CA . VAL A 1 114 ? -6.983 3.596 -0.783 1.00 98.88 114 VAL A CA 1
ATOM 859 C C . VAL A 1 114 ? -7.261 5.092 -0.718 1.00 98.88 114 VAL A C 1
ATOM 861 O O . VAL A 1 114 ? -8.418 5.513 -0.683 1.00 98.88 114 VAL A O 1
ATOM 864 N N . SER A 1 115 ? -6.193 5.888 -0.665 1.00 98.69 115 SER A N 1
ATOM 865 C CA . SER A 1 115 ? -6.271 7.347 -0.680 1.00 98.69 115 SER A CA 1
ATOM 866 C C . SER A 1 115 ? -7.038 7.808 -1.913 1.00 98.69 115 SER A C 1
ATOM 868 O O . SER A 1 115 ? -6.764 7.360 -3.027 1.00 98.69 115 SER A O 1
ATOM 870 N N . GLU A 1 116 ? -7.991 8.720 -1.729 1.00 98.25 116 GLU A N 1
ATOM 871 C CA . GLU A 1 116 ? -8.804 9.236 -2.833 1.00 98.25 116 GLU A CA 1
ATOM 872 C C . GLU A 1 116 ? -7.986 9.903 -3.943 1.00 98.25 116 GLU A C 1
ATOM 874 O O . GLU A 1 116 ? -8.440 9.968 -5.081 1.00 98.25 116 GLU A O 1
ATOM 879 N N . THR A 1 117 ? -6.763 10.351 -3.653 1.00 98.25 117 THR A N 1
ATOM 880 C CA . THR A 1 117 ? -5.873 10.971 -4.641 1.00 98.25 117 THR A CA 1
ATOM 881 C C . THR A 1 117 ? -5.448 10.018 -5.753 1.00 98.25 117 THR A C 1
ATOM 883 O O . THR A 1 117 ? -5.085 10.489 -6.828 1.00 98.25 117 THR A O 1
ATOM 886 N N . VAL A 1 118 ? -5.606 8.702 -5.567 1.00 98.44 118 VAL A N 1
ATOM 887 C CA . VAL A 1 118 ? -5.342 7.689 -6.597 1.00 98.44 118 VAL A CA 1
ATOM 888 C C . VAL A 1 118 ? -6.109 7.949 -7.901 1.00 98.44 118 VAL A C 1
ATOM 890 O O . VAL A 1 118 ? -5.581 7.706 -8.982 1.00 98.44 118 VAL A O 1
ATOM 893 N N . ILE A 1 119 ? -7.323 8.512 -7.822 1.00 97.44 119 ILE A N 1
ATOM 894 C CA . ILE A 1 119 ? -8.193 8.747 -8.989 1.00 97.44 119 ILE A CA 1
ATOM 895 C C . ILE A 1 119 ? -7.707 9.904 -9.872 1.00 97.44 119 ILE A C 1
ATOM 897 O O . ILE A 1 119 ? -8.260 10.144 -10.941 1.00 97.44 119 ILE A O 1
ATOM 901 N N . ARG A 1 120 ? -6.696 10.655 -9.417 1.00 97.50 120 ARG A N 1
ATOM 902 C CA . ARG A 1 120 ? -6.089 11.763 -10.170 1.00 97.50 120 ARG A CA 1
ATOM 903 C C . ARG A 1 120 ? -5.107 11.274 -11.233 1.00 97.50 120 ARG A C 1
ATOM 905 O O . ARG A 1 120 ? -4.626 12.077 -12.028 1.00 97.50 120 ARG A O 1
ATOM 912 N N . HIS A 1 121 ? -4.803 9.981 -11.239 1.00 98.31 121 HIS A N 1
ATOM 913 C CA . HIS A 1 121 ? -3.807 9.376 -12.104 1.00 98.31 121 HIS A CA 1
ATOM 914 C C . HIS A 1 121 ? -4.468 8.376 -13.053 1.00 98.31 121 HIS A C 1
ATOM 916 O O . HIS A 1 121 ? -5.411 7.685 -12.687 1.00 98.31 121 HIS A O 1
ATOM 922 N N . SER A 1 122 ? -3.965 8.279 -14.281 1.00 97.62 122 SER A N 1
ATOM 923 C CA . SER A 1 122 ? -4.316 7.185 -15.197 1.00 97.62 122 SER A CA 1
ATOM 924 C C . SER A 1 122 ? -3.471 5.933 -14.949 1.00 97.62 122 SER A C 1
ATOM 926 O O . SER A 1 122 ? -3.879 4.833 -15.299 1.00 97.62 122 SER A O 1
ATOM 928 N N . MET A 1 123 ? -2.303 6.105 -14.331 1.00 98.19 123 MET A N 1
ATOM 929 C CA . MET A 1 123 ? -1.336 5.058 -14.032 1.00 98.19 123 MET A CA 1
ATOM 930 C C . MET A 1 123 ? -0.690 5.356 -12.682 1.00 98.19 123 MET A C 1
ATOM 932 O O . MET A 1 123 ? -0.266 6.485 -12.429 1.00 98.19 123 MET A O 1
ATOM 936 N N . ILE A 1 124 ? -0.613 4.342 -11.830 1.00 98.69 124 ILE A N 1
ATOM 937 C CA . ILE A 1 124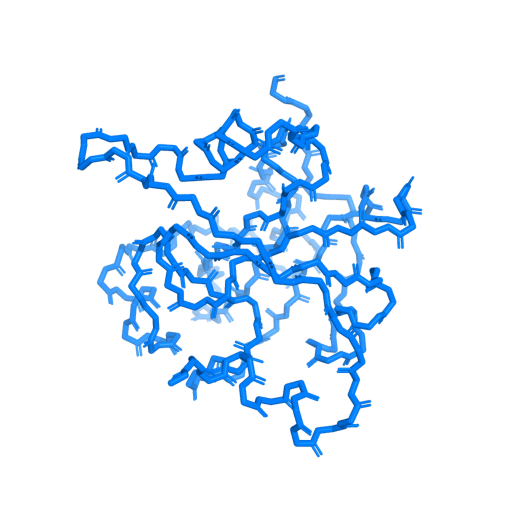 ? 0.037 4.398 -10.519 1.00 98.69 124 ILE A CA 1
ATOM 938 C C . ILE A 1 124 ? 0.998 3.229 -10.381 1.00 98.69 124 ILE A C 1
ATOM 940 O O . ILE A 1 124 ? 0.846 2.224 -11.068 1.00 98.69 124 ILE A O 1
ATOM 944 N N . TYR A 1 125 ? 1.941 3.334 -9.455 1.00 98.81 125 TYR A N 1
ATOM 945 C CA . TYR A 1 125 ? 2.919 2.296 -9.178 1.00 98.81 125 TYR A CA 1
ATOM 946 C C . TYR A 1 125 ? 2.816 1.845 -7.728 1.00 98.81 125 TYR A C 1
ATOM 948 O O . TYR A 1 125 ? 2.793 2.666 -6.815 1.00 98.81 125 TYR A O 1
ATOM 956 N N . VAL A 1 126 ? 2.762 0.536 -7.515 1.00 98.69 126 VAL A N 1
ATOM 957 C CA . VAL A 1 126 ? 2.7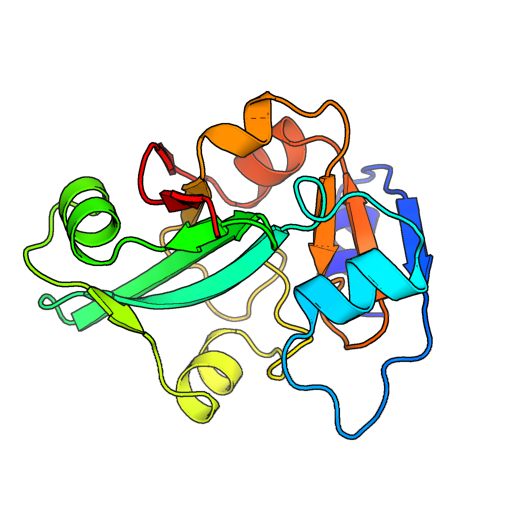59 -0.093 -6.189 1.00 98.69 126 VAL A CA 1
ATOM 958 C C . VAL A 1 126 ? 3.836 -1.163 -6.130 1.00 98.69 126 VAL A C 1
ATOM 960 O O . VAL A 1 126 ? 4.175 -1.761 -7.152 1.00 98.69 126 VAL A O 1
ATOM 963 N N . SER A 1 127 ? 4.318 -1.483 -4.928 1.00 98.31 127 SER A N 1
ATOM 964 C CA . SER A 1 127 ? 5.378 -2.484 -4.802 1.00 98.31 127 SER A CA 1
ATOM 965 C C . SER A 1 127 ? 4.962 -3.821 -5.410 1.00 98.31 127 SER A C 1
ATOM 967 O O . SER A 1 127 ? 3.872 -4.340 -5.148 1.00 98.31 127 SER A O 1
ATOM 969 N N . ALA A 1 128 ? 5.878 -4.434 -6.157 1.00 98.00 128 ALA A N 1
ATOM 970 C CA . ALA A 1 128 ? 5.675 -5.745 -6.750 1.00 98.00 128 ALA A CA 1
ATOM 971 C C . ALA A 1 128 ? 5.795 -6.895 -5.745 1.00 98.00 128 ALA A C 1
ATOM 973 O O . ALA A 1 128 ? 5.774 -8.049 -6.154 1.00 98.00 128 ALA A O 1
ATOM 974 N N . GLY A 1 129 ? 5.978 -6.638 -4.448 1.00 97.38 129 GLY A N 1
ATOM 975 C CA . GLY A 1 129 ? 6.207 -7.695 -3.455 1.00 97.38 129 GLY A CA 1
ATOM 976 C C . GLY A 1 129 ? 7.685 -7.924 -3.120 1.00 97.38 129 GLY A C 1
ATOM 977 O O . GLY A 1 129 ? 8.031 -8.865 -2.405 1.00 97.38 129 GLY A O 1
ATOM 978 N N . ARG A 1 130 ? 8.583 -7.096 -3.669 1.00 95.50 130 ARG A N 1
ATOM 979 C CA . ARG A 1 130 ? 10.029 -7.127 -3.419 1.00 95.50 130 ARG A CA 1
ATOM 980 C C . ARG A 1 130 ? 10.604 -5.721 -3.586 1.00 95.50 130 ARG A C 1
ATOM 982 O O . ARG A 1 130 ? 10.165 -4.980 -4.456 1.00 95.50 130 ARG A O 1
ATOM 989 N N . ARG A 1 131 ? 11.602 -5.373 -2.767 1.00 94.81 131 ARG A N 1
ATOM 990 C CA . ARG A 1 131 ? 12.343 -4.105 -2.887 1.00 94.81 131 ARG A CA 1
ATOM 991 C C . ARG A 1 131 ? 12.954 -3.968 -4.282 1.00 94.81 131 ARG A C 1
ATOM 993 O O . ARG A 1 131 ? 13.416 -4.965 -4.839 1.00 94.81 131 ARG A O 1
ATOM 1000 N N . GLY A 1 132 ? 12.989 -2.741 -4.794 1.00 95.12 132 GLY A N 1
ATOM 1001 C CA . GLY A 1 132 ? 13.556 -2.443 -6.108 1.00 95.12 132 GLY A CA 1
ATOM 1002 C C . GLY A 1 132 ? 12.653 -2.832 -7.278 1.00 95.12 132 GLY A C 1
ATOM 1003 O O . GLY A 1 132 ? 13.126 -2.845 -8.409 1.00 95.12 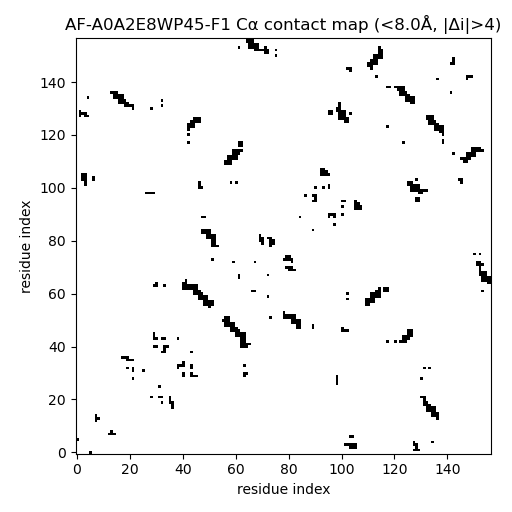132 GLY A O 1
ATOM 1004 N N . ILE A 1 133 ? 11.391 -3.210 -7.034 1.00 97.44 133 ILE A N 1
ATOM 1005 C CA . ILE A 1 133 ? 10.453 -3.600 -8.091 1.00 97.44 133 ILE A CA 1
ATOM 1006 C C . ILE A 1 133 ? 9.069 -3.024 -7.808 1.00 97.44 133 ILE A C 1
ATOM 1008 O O . ILE A 1 133 ? 8.462 -3.321 -6.778 1.00 97.44 133 ILE A O 1
ATOM 1012 N N . GLU A 1 134 ? 8.556 -2.268 -8.770 1.00 98.38 134 GLU A N 1
ATOM 1013 C CA . GLU A 1 134 ? 7.223 -1.674 -8.762 1.00 98.38 134 GLU A CA 1
ATOM 1014 C C . GLU A 1 134 ? 6.391 -2.219 -9.931 1.00 98.38 134 GLU A C 1
ATOM 1016 O O . GLU A 1 134 ? 6.918 -2.542 -10.999 1.00 98.38 134 GLU A O 1
ATOM 1021 N N . ILE A 1 135 ? 5.082 -2.310 -9.717 1.00 98.62 135 ILE A N 1
ATOM 1022 C CA . ILE A 1 135 ? 4.068 -2.637 -10.718 1.00 98.62 135 ILE A CA 1
ATOM 1023 C C . ILE A 1 135 ? 3.296 -1.360 -11.005 1.00 98.62 135 ILE A C 1
ATOM 1025 O O . ILE A 1 135 ? 2.639 -0.824 -10.115 1.00 98.62 135 ILE A O 1
ATOM 1029 N N . GLY A 1 136 ? 3.365 -0.905 -12.246 1.00 98.69 136 GLY A N 1
ATOM 1030 C CA . GLY A 1 136 ? 2.502 0.111 -12.808 1.00 98.69 136 GLY A CA 1
ATOM 1031 C C . GLY A 1 136 ? 1.177 -0.495 -13.268 1.00 98.69 136 GLY A C 1
ATOM 1032 O O . GLY A 1 136 ? 1.179 -1.446 -14.053 1.00 98.69 136 GLY A O 1
ATOM 1033 N N . LEU A 1 137 ? 0.055 0.043 -12.797 1.00 98.56 137 LEU A N 1
ATOM 1034 C CA . LEU A 1 137 ? -1.289 -0.367 -13.204 1.00 98.56 137 LEU A CA 1
ATOM 1035 C C . LEU A 1 137 ? -2.293 0.791 -13.136 1.00 98.56 137 LEU A C 1
ATOM 1037 O O . LEU A 1 137 ? -2.048 1.818 -12.499 1.00 98.56 137 LEU A O 1
ATOM 1041 N N . GLU A 1 138 ? -3.451 0.599 -13.764 1.00 98.31 138 GLU A N 1
ATOM 1042 C CA . GLU A 1 138 ? -4.573 1.528 -13.638 1.00 98.31 138 GLU A CA 1
ATOM 1043 C C . GLU A 1 138 ? -5.151 1.506 -12.209 1.00 98.31 138 GLU A C 1
ATOM 1045 O O . GLU A 1 138 ? -5.334 0.426 -11.633 1.00 98.31 138 GLU A O 1
ATOM 1050 N N . PRO A 1 139 ? -5.523 2.666 -11.633 1.00 98.31 139 PRO A N 1
ATOM 1051 C CA . PRO A 1 139 ? -6.141 2.728 -10.307 1.00 98.31 139 PRO A CA 1
ATOM 1052 C C . PRO A 1 139 ? -7.388 1.863 -10.143 1.00 98.31 139 PRO A C 1
ATOM 1054 O O . PRO A 1 139 ? -7.576 1.255 -9.092 1.00 98.31 139 PRO A O 1
ATOM 1057 N N . ASN A 1 140 ? -8.230 1.777 -11.176 1.00 98.00 140 ASN A N 1
ATOM 1058 C CA . ASN A 1 140 ? -9.454 0.978 -11.121 1.00 98.00 140 ASN A CA 1
ATOM 1059 C C . ASN A 1 140 ? -9.147 -0.508 -10.926 1.00 98.00 140 ASN A C 1
ATOM 1061 O O . ASN A 1 140 ? -9.814 -1.160 -10.127 1.00 98.00 140 ASN A O 1
ATOM 1065 N N . LEU A 1 141 ? -8.091 -1.014 -11.571 1.00 98.31 141 LEU A N 1
ATOM 1066 C CA . LEU A 1 141 ? -7.649 -2.389 -11.379 1.00 98.31 141 LEU A CA 1
ATOM 1067 C C . LEU A 1 141 ? -7.145 -2.613 -9.947 1.00 98.31 141 LEU A C 1
ATOM 1069 O O . LEU A 1 141 ? -7.461 -3.632 -9.338 1.00 98.31 141 LEU A O 1
ATOM 1073 N N . LEU A 1 142 ? -6.410 -1.655 -9.365 1.00 98.44 142 LEU A N 1
ATOM 1074 C CA . LEU A 1 142 ? -6.001 -1.748 -7.959 1.00 98.44 142 LEU A CA 1
ATOM 1075 C C . LEU A 1 142 ? -7.226 -1.846 -7.039 1.00 98.44 142 LEU A C 1
ATOM 1077 O O . LEU A 1 142 ? -7.258 -2.708 -6.161 1.00 98.44 142 LEU A O 1
ATOM 1081 N N . LEU A 1 143 ? -8.217 -0.970 -7.234 1.00 98.38 143 LEU A N 1
ATOM 1082 C CA . LEU A 1 143 ? -9.439 -0.933 -6.427 1.00 98.38 143 LEU A CA 1
ATOM 1083 C C . LEU A 1 143 ? -10.237 -2.237 -6.544 1.00 98.38 143 LEU A C 1
ATOM 1085 O O . LEU A 1 143 ? -10.668 -2.771 -5.524 1.00 98.38 143 LEU A O 1
ATOM 1089 N N . GLU A 1 144 ? -10.380 -2.769 -7.759 1.00 98.06 144 GLU A N 1
ATOM 1090 C CA . GLU A 1 144 ? -11.071 -4.032 -8.031 1.00 98.06 144 GLU A CA 1
ATOM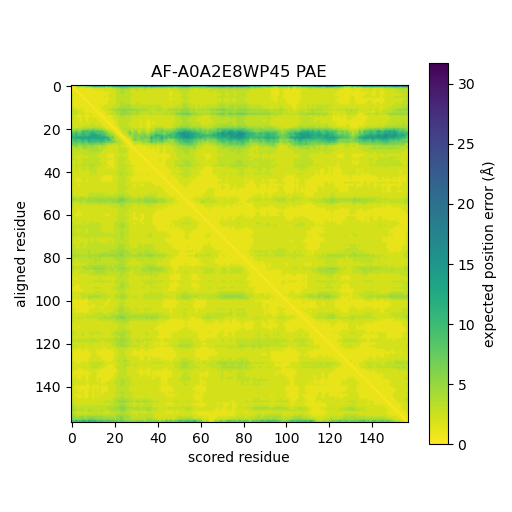 1091 C C . GLU A 1 144 ? -10.372 -5.215 -7.350 1.00 98.06 144 GLU A C 1
ATOM 1093 O O . GLU A 1 144 ? -10.987 -5.926 -6.554 1.00 98.06 144 GLU A O 1
ATOM 1098 N N . LEU A 1 145 ? -9.067 -5.391 -7.583 1.00 98.12 145 LEU A N 1
ATOM 1099 C CA . LEU A 1 145 ? -8.315 -6.534 -7.052 1.00 98.12 145 LEU A CA 1
ATOM 1100 C C . LEU A 1 145 ? -8.205 -6.526 -5.522 1.00 98.12 145 LEU A C 1
ATOM 1102 O O . LEU A 1 145 ? -8.037 -7.579 -4.901 1.00 98.12 145 LEU A O 1
ATOM 1106 N N . THR A 1 146 ? -8.288 -5.348 -4.903 1.00 98.00 146 THR A N 1
ATOM 1107 C CA . THR A 1 146 ? -8.206 -5.193 -3.443 1.00 98.00 146 THR A CA 1
ATOM 1108 C C . THR A 1 146 ? -9.565 -5.080 -2.756 1.00 98.00 146 THR A C 1
ATOM 1110 O O . THR A 1 146 ? -9.599 -5.086 -1.525 1.00 98.00 146 THR A O 1
ATOM 1113 N N . GLU A 1 147 ? -10.669 -5.000 -3.511 1.00 98.12 147 GLU A N 1
ATOM 1114 C CA . GLU A 1 147 ? -11.999 -4.620 -3.000 1.00 98.12 147 GLU A CA 1
ATOM 1115 C C . GLU A 1 147 ? -11.923 -3.389 -2.075 1.00 98.12 147 GLU A C 1
ATOM 1117 O O . GLU A 1 147 ? -12.527 -3.334 -0.998 1.00 98.12 147 GLU A O 1
ATOM 1122 N N . ALA A 1 148 ? -11.094 -2.413 -2.453 1.00 98.12 148 ALA A N 1
ATOM 1123 C CA . ALA A 1 148 ? -10.747 -1.324 -1.558 1.00 98.12 148 ALA A CA 1
ATOM 1124 C C . ALA A 1 148 ? -11.866 -0.293 -1.410 1.00 98.12 148 ALA A C 1
ATOM 1126 O O . ALA A 1 148 ? -12.569 0.068 -2.352 1.00 98.12 148 ALA A O 1
ATOM 1127 N N . THR A 1 149 ? -11.950 0.273 -0.207 1.00 98.62 149 THR A N 1
ATOM 1128 C CA . THR A 1 149 ? -12.724 1.485 0.055 1.00 98.62 149 THR A CA 1
ATOM 1129 C C . THR A 1 149 ? -11.865 2.715 -0.232 1.00 98.62 149 THR A C 1
ATOM 1131 O O . THR A 1 149 ? -10.814 2.911 0.382 1.00 98.62 149 THR A O 1
ATOM 1134 N N . LEU A 1 150 ? -12.323 3.568 -1.146 1.00 98.31 150 LEU A N 1
ATOM 1135 C CA . LEU A 1 150 ? -11.695 4.857 -1.428 1.00 98.31 150 LEU A CA 1
ATOM 1136 C C . LEU A 1 150 ? -12.031 5.874 -0.326 1.00 98.31 150 LEU A C 1
ATOM 1138 O O . LEU A 1 150 ? -13.174 5.924 0.134 1.00 98.31 150 LEU A O 1
ATOM 1142 N N . GLY A 1 151 ? -11.086 6.728 0.075 1.00 97.81 151 GLY A N 1
ATOM 1143 C CA . GLY A 1 151 ? -11.448 7.871 0.914 1.00 97.81 151 GLY A CA 1
ATOM 1144 C C . GLY A 1 151 ? -10.336 8.856 1.257 1.00 97.81 151 GLY A C 1
ATOM 1145 O O . GLY A 1 151 ? -9.146 8.588 1.099 1.00 97.81 151 GLY A O 1
ATOM 1146 N N . ALA A 1 152 ? -10.756 10.009 1.779 1.00 98.19 152 ALA A N 1
ATOM 1147 C CA . ALA A 1 152 ? -9.887 11.062 2.289 1.00 98.19 152 ALA A CA 1
ATOM 1148 C C . ALA A 1 152 ? -9.333 10.706 3.679 1.00 98.19 152 ALA A C 1
ATOM 1150 O O . ALA A 1 152 ? -9.973 10.945 4.708 1.00 98.19 152 ALA A O 1
ATOM 1151 N N . PHE A 1 153 ? -8.127 10.139 3.725 1.00 98.62 153 PHE A N 1
ATOM 1152 C CA . PHE A 1 153 ? -7.428 9.853 4.984 1.00 98.62 153 PHE A CA 1
ATOM 1153 C C . PHE A 1 153 ? -5.955 10.267 4.985 1.00 98.62 153 PHE A C 1
ATOM 1155 O O . PHE A 1 153 ? -5.188 9.816 5.835 1.00 98.62 153 PHE A O 1
ATOM 1162 N N . THR A 1 154 ? -5.551 11.138 4.068 1.00 98.44 154 THR A N 1
ATOM 1163 C CA . THR A 1 154 ? -4.168 11.592 3.896 1.00 98.44 154 THR A CA 1
ATOM 1164 C C . THR A 1 154 ? -4.059 13.112 3.986 1.00 98.44 154 THR A C 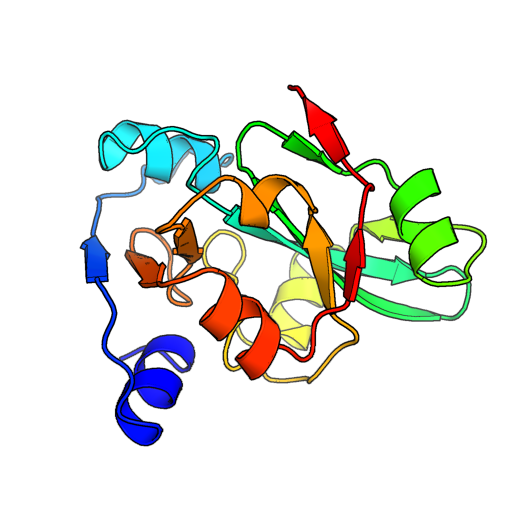1
ATOM 1166 O O . THR A 1 154 ? -5.044 13.832 3.841 1.00 98.44 154 THR A O 1
ATOM 1169 N N . ASN A 1 155 ? -2.846 13.594 4.250 1.00 97.44 155 ASN A N 1
ATOM 1170 C CA . ASN A 1 155 ? -2.438 14.987 4.078 1.00 97.44 155 ASN A CA 1
ATOM 1171 C C . ASN A 1 155 ? -1.183 15.020 3.182 1.00 97.44 155 ASN A C 1
ATOM 1173 O O . ASN A 1 155 ? -0.399 14.069 3.248 1.00 97.44 155 ASN A O 1
ATOM 1177 N N . PRO A 1 156 ? -0.938 16.085 2.401 1.00 95.38 156 PRO A N 1
ATOM 1178 C CA . PRO A 1 156 ? 0.335 16.266 1.696 1.00 95.38 156 PRO A CA 1
ATOM 1179 C C . PRO A 1 156 ? 1.534 16.307 2.663 1.00 95.38 156 PRO A C 1
ATOM 1181 O O . PRO A 1 156 ? 1.384 16.770 3.798 1.00 95.38 156 PRO A O 1
ATOM 1184 N N . ILE A 1 157 ? 2.695 15.817 2.213 1.00 92.19 157 ILE A N 1
ATOM 1185 C CA . ILE A 1 157 ? 4.006 15.946 2.885 1.00 92.19 157 ILE A CA 1
ATOM 1186 C C . ILE A 1 157 ? 4.748 17.170 2.354 1.00 92.19 157 ILE A C 1
ATOM 1188 O O . ILE A 1 157 ? 4.730 17.373 1.120 1.00 92.19 157 ILE A O 1
#

Nearest PDB structures (foldseek):
  2dxa-assembly1_A  TM=9.584E-01  e=2.766E-19  Escherichia coli
  1dbu-assembly1_A  TM=9.442E-01  e=3.290E-18  Haemophilus influenzae
  1dbx-assembly2_B  TM=9.366E-01  e=1.639E-17  Haemophilus influenzae
  3ri0-assembly1_A  TM=8.541E-01  e=2.868E-13  Thermus thermophilus HB8
  3rij-assembly3_C  TM=9.022E-01  e=2.222E-11  Thermus thermophilus HB8

Solvent-accessible surface area (backbone atoms only — not comparable to full-atom values): 8354 Å² total; per-residue (Å²): 134,37,59,32,53,50,51,36,60,75,71,68,54,84,66,46,80,46,76,47,91,65,61,93,87,63,81,58,44,44,54,49,48,16,63,71,66,75,42,62,36,73,38,24,37,40,52,45,44,30,35,32,77,86,68,51,59,34,36,42,34,36,31,45,46,39,42,78,36,44,61,43,43,10,51,76,68,78,39,88,36,44,42,77,49,56,68,69,58,45,22,70,47,32,72,26,50,88,67,5,38,27,81,46,70,38,74,51,90,49,62,27,35,33,37,50,70,53,78,80,41,78,56,35,30,33,36,31,39,39,68,37,32,33,35,31,38,45,46,67,59,56,37,62,79,44,69,38,47,73,39,84,27,63,43,80,108

Radius of gyration: 14.33 Å; Cα contacts (8 Å, |Δi|>4): 341; chains: 1; bounding box: 36×32×37 Å

pLDDT: mean 96.82, std 3.59, range [77.06, 98.88]

Mean predicted aligned error: 2.5 Å